Protein AF-A0A2D3D593-F1 (afdb_monomer)

Solvent-accessible surface area (backbone atoms only — not comparable to full-atom values): 4571 Å² total; per-residue (Å²): 136,83,44,62,55,49,56,50,29,56,76,71,71,50,48,50,57,60,52,10,62,75,71,75,49,48,40,65,58,44,46,33,35,56,69,63,80,37,79,84,46,73,71,54,41,52,50,39,31,77,75,70,69,45,54,60,43,51,73,71,60,43,70,75,47,64,73,60,59,60,73,64,67,78,76,124

Secondary structure (DSSP, 8-state):
---HHHHHHHHTT--HHHHHHHHT--HHHHHHHHHTSSPPPHHHHHHHHHHH---HHHHHT-TTTHHHHHTTTS--

pLDDT: mean 86.14, std 17.67, range [39.31, 98.06]

InterPro domains:
  IPR001387 Cro/C1-type, helix-turn-helix domain [cd00093] (6-59)
  IPR010982 Lambda repressor-like, DNA-binding domain superfamily [SSF47413] (6-74)

Structure (mmCIF, N/CA/C/O backbone):
data_AF-A0A2D3D593-F1
#
_entry.id   AF-A0A2D3D593-F1
#
loop_
_atom_site.group_PDB
_atom_site.id
_atom_site.type_symbol
_atom_site.label_atom_id
_atom_site.label_alt_id
_atom_site.label_comp_id
_atom_site.label_asym_id
_atom_site.label_entity_id
_atom_site.label_seq_id
_atom_site.pdbx_PDB_ins_code
_atom_site.Cartn_x
_atom_site.Cartn_y
_atom_site.Cartn_z
_atom_site.occupancy
_atom_site.B_iso_or_equiv
_atom_site.auth_seq_id
_atom_site.auth_comp_id
_atom_site.auth_asym_id
_atom_site.auth_atom_id
_atom_site.pdbx_PDB_model_num
ATOM 1 N N . MET A 1 1 ? 14.570 5.772 -5.506 1.00 39.31 1 MET A N 1
ATOM 2 C CA . MET A 1 1 ? 13.636 4.986 -6.333 1.00 39.31 1 MET A CA 1
ATOM 3 C C . MET A 1 1 ? 12.339 4.903 -5.554 1.00 39.31 1 MET A C 1
ATOM 5 O O . MET A 1 1 ? 12.293 4.281 -4.502 1.00 39.31 1 MET A O 1
ATOM 9 N N . THR A 1 2 ? 11.363 5.701 -5.962 1.00 48.88 2 THR A N 1
ATOM 10 C CA . THR A 1 2 ? 10.052 5.846 -5.323 1.00 48.88 2 THR A CA 1
ATOM 11 C C . THR A 1 2 ? 9.192 4.736 -5.924 1.00 48.88 2 THR A C 1
ATOM 13 O O . THR A 1 2 ? 8.833 4.864 -7.083 1.00 48.88 2 THR A O 1
ATOM 16 N N . GLY A 1 3 ? 8.992 3.613 -5.222 1.00 69.75 3 GLY A N 1
ATOM 17 C CA . GLY A 1 3 ? 8.260 2.462 -5.780 1.00 69.75 3 GLY A CA 1
ATOM 18 C C . GLY A 1 3 ? 6.846 2.842 -6.230 1.00 69.75 3 GLY A C 1
ATOM 19 O O . GLY A 1 3 ? 6.234 3.709 -5.601 1.00 69.75 3 GLY A O 1
ATOM 20 N N . ASP A 1 4 ? 6.337 2.207 -7.286 1.00 86.38 4 ASP A N 1
ATOM 21 C CA . ASP A 1 4 ? 5.111 2.609 -8.003 1.00 86.38 4 ASP A CA 1
ATOM 22 C C . ASP A 1 4 ? 3.893 2.724 -7.078 1.00 86.38 4 ASP A C 1
ATOM 24 O O . ASP A 1 4 ? 3.133 3.694 -7.138 1.00 86.38 4 ASP A O 1
ATOM 28 N N . MET A 1 5 ? 3.800 1.841 -6.079 1.00 93.62 5 MET A N 1
ATOM 29 C CA . MET A 1 5 ? 2.766 1.908 -5.043 1.00 93.62 5 MET A CA 1
ATOM 30 C C . MET A 1 5 ? 2.828 3.161 -4.164 1.00 93.62 5 MET A C 1
ATOM 32 O O . MET A 1 5 ? 1.790 3.637 -3.709 1.00 93.62 5 MET A O 1
ATOM 36 N N . ARG A 1 6 ? 4.010 3.729 -3.905 1.00 92.94 6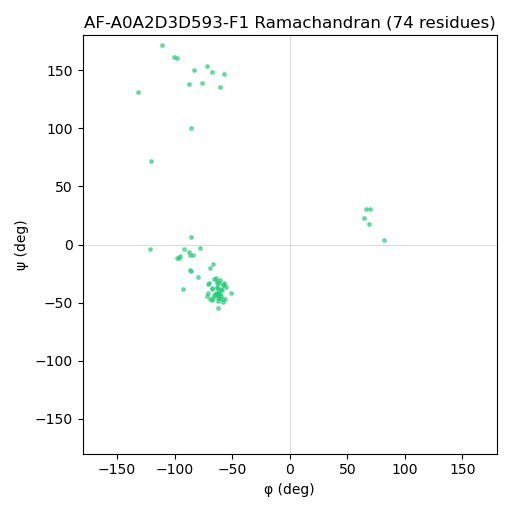 ARG A N 1
ATOM 37 C CA . ARG A 1 6 ? 4.113 4.982 -3.140 1.00 92.94 6 ARG A CA 1
ATOM 38 C C . ARG A 1 6 ? 3.571 6.155 -3.943 1.00 92.94 6 ARG A C 1
ATOM 40 O O . ARG A 1 6 ? 2.844 6.968 -3.377 1.00 92.94 6 ARG A O 1
ATOM 47 N N . SER A 1 7 ? 3.969 6.262 -5.207 1.00 92.62 7 SER A N 1
ATOM 48 C CA . SER A 1 7 ? 3.514 7.332 -6.097 1.00 92.62 7 SER A CA 1
ATOM 49 C C . SER A 1 7 ? 1.999 7.251 -6.267 1.00 92.62 7 SER A C 1
ATOM 51 O O . SER A 1 7 ? 1.300 8.230 -6.018 1.00 92.62 7 SER A O 1
ATOM 53 N N . TRP A 1 8 ? 1.484 6.043 -6.500 1.00 95.00 8 TRP A N 1
ATOM 54 C CA . TRP A 1 8 ? 0.049 5.786 -6.537 1.00 95.00 8 TRP A CA 1
ATOM 55 C C . TRP A 1 8 ? -0.662 6.203 -5.246 1.00 95.00 8 TRP A C 1
ATOM 57 O O . TRP A 1 8 ? -1.659 6.917 -5.298 1.00 95.00 8 TRP A O 1
ATOM 67 N N . MET A 1 9 ? -0.139 5.846 -4.066 1.00 95.75 9 MET A N 1
ATOM 68 C CA . MET A 1 9 ? -0.745 6.281 -2.800 1.00 95.75 9 MET A CA 1
ATOM 69 C C . MET A 1 9 ? -0.817 7.808 -2.683 1.00 95.75 9 MET A C 1
ATOM 71 O O . MET A 1 9 ? -1.811 8.328 -2.182 1.00 95.75 9 MET A O 1
ATOM 75 N N . GLN A 1 10 ? 0.212 8.528 -3.139 1.00 95.06 10 GLN A N 1
ATOM 76 C CA . GLN A 1 10 ? 0.220 9.992 -3.128 1.00 95.06 10 GLN A CA 1
ATOM 77 C C . GLN A 1 10 ? -0.844 10.572 -4.067 1.00 95.06 10 GLN A C 1
ATOM 79 O O . GLN A 1 10 ? -1.561 11.486 -3.664 1.00 95.06 10 GLN A O 1
ATOM 84 N N . GLU A 1 11 ? -0.991 10.015 -5.269 1.00 95.12 11 GLU A N 1
ATOM 85 C CA . GLU A 1 11 ? -2.016 10.417 -6.243 1.00 95.12 11 GLU A CA 1
ATOM 86 C C . GLU A 1 11 ? -3.438 10.163 -5.733 1.00 95.12 11 GLU A C 1
ATOM 88 O O . GLU A 1 11 ? -4.325 10.992 -5.926 1.00 95.12 11 GLU A O 1
ATOM 93 N N . GLN A 1 12 ? -3.647 9.055 -5.017 1.00 94.19 12 GLN A N 1
ATOM 94 C CA . GLN A 1 12 ? -4.929 8.734 -4.385 1.00 94.19 12 GLN A CA 1
ATOM 95 C C . GLN A 1 12 ? -5.181 9.514 -3.079 1.00 94.19 12 GLN A C 1
ATOM 97 O O . GLN A 1 12 ? -6.225 9.344 -2.450 1.00 94.19 12 GLN A O 1
ATOM 102 N N . GLY A 1 13 ? -4.230 10.339 -2.621 1.00 96.06 13 GLY A N 1
ATOM 103 C CA . GLY A 1 13 ? -4.325 11.040 -1.335 1.00 96.06 13 GLY A CA 1
ATOM 104 C C . GLY A 1 13 ? -4.329 10.101 -0.119 1.00 96.06 13 GLY A C 1
ATOM 105 O O . GLY A 1 13 ? -4.816 10.467 0.954 1.00 96.06 13 GLY A O 1
ATOM 106 N N . LEU A 1 14 ? -3.802 8.883 -0.271 1.00 95.75 14 LEU A N 1
ATOM 107 C CA . LEU A 1 14 ? -3.777 7.853 0.760 1.00 95.75 14 LEU A CA 1
ATOM 108 C C . LEU A 1 14 ? -2.545 7.980 1.656 1.00 95.75 14 LEU A C 1
ATOM 110 O O . LEU A 1 14 ? -1.407 8.149 1.218 1.00 95.75 14 LEU A O 1
ATOM 114 N N . THR A 1 15 ? -2.769 7.798 2.954 1.00 96.69 15 THR A N 1
ATOM 115 C CA . THR A 1 15 ? -1.699 7.631 3.941 1.00 96.69 15 THR A CA 1
ATOM 116 C C . THR A 1 15 ? -1.488 6.146 4.233 1.00 96.69 15 THR A C 1
ATOM 118 O O . THR A 1 15 ? -2.392 5.330 4.054 1.00 96.69 15 THR A O 1
ATOM 121 N N . TYR A 1 16 ? -0.330 5.772 4.788 1.00 96.62 16 TYR A N 1
ATOM 122 C CA . TYR A 1 16 ? -0.117 4.395 5.264 1.00 96.62 16 TYR A CA 1
ATOM 123 C C . TYR A 1 16 ? -1.162 3.961 6.295 1.00 96.62 16 TYR A C 1
ATOM 125 O O . TYR A 1 16 ? -1.535 2.796 6.332 1.00 96.62 16 TYR A O 1
ATOM 133 N N . ARG A 1 17 ? -1.654 4.892 7.125 1.00 97.19 17 ARG A N 1
ATOM 134 C CA . ARG A 1 17 ? -2.672 4.598 8.141 1.00 97.19 17 ARG A CA 1
ATOM 135 C C . ARG A 1 17 ? -4.041 4.333 7.524 1.00 97.19 17 ARG A C 1
ATOM 137 O O . ARG A 1 17 ? -4.696 3.390 7.949 1.00 97.19 17 ARG A O 1
ATOM 144 N N . SER A 1 18 ? -4.459 5.141 6.549 1.00 97.50 18 SER A N 1
ATOM 145 C CA . SER A 1 18 ? -5.756 4.955 5.889 1.00 97.50 18 SER A CA 1
ATOM 146 C C . SER A 1 18 ? -5.773 3.662 5.078 1.00 97.50 18 SER A C 1
ATOM 148 O O . SER A 1 18 ? -6.674 2.852 5.262 1.00 97.50 18 SER A O 1
ATOM 150 N N . LEU A 1 19 ? -4.721 3.398 4.295 1.00 97.19 19 LEU A N 1
ATOM 151 C CA . LEU A 1 19 ? -4.609 2.149 3.541 1.00 97.19 19 LEU A CA 1
ATOM 152 C C . LEU A 1 19 ? -4.561 0.924 4.469 1.00 97.19 19 LEU A C 1
ATOM 154 O O . LEU A 1 19 ? -5.249 -0.064 4.232 1.00 97.19 19 LEU A O 1
ATOM 158 N N . ALA A 1 20 ? -3.811 0.997 5.571 1.00 97.69 20 ALA A N 1
ATOM 159 C CA . ALA A 1 20 ? -3.753 -0.089 6.546 1.00 97.69 20 ALA A CA 1
ATOM 160 C C . ALA A 1 20 ? -5.117 -0.379 7.191 1.00 97.69 20 ALA A C 1
ATOM 162 O O . ALA A 1 20 ? -5.480 -1.546 7.329 1.00 97.69 20 ALA A O 1
ATOM 163 N N . ALA A 1 21 ? -5.886 0.659 7.535 1.00 97.62 21 ALA A N 1
ATOM 164 C CA . ALA A 1 21 ? -7.233 0.499 8.077 1.00 97.62 21 ALA A CA 1
ATOM 165 C C . ALA A 1 21 ? -8.168 -0.208 7.085 1.00 97.62 21 ALA A C 1
ATOM 167 O O . ALA A 1 21 ? -8.948 -1.068 7.486 1.00 97.62 21 ALA A O 1
ATOM 168 N N . GLU A 1 22 ? -8.053 0.102 5.793 1.00 96.25 22 GLU A N 1
ATOM 169 C CA . GLU A 1 22 ? -8.849 -0.546 4.749 1.00 96.25 22 GLU A CA 1
ATOM 170 C C . GLU A 1 22 ? -8.449 -2.004 4.496 1.00 96.25 22 GLU A C 1
ATOM 172 O O . GLU A 1 22 ? -9.315 -2.827 4.206 1.00 96.25 22 GLU A O 1
ATOM 177 N N . MET A 1 23 ? -7.161 -2.327 4.624 1.00 96.50 23 MET A N 1
ATOM 178 C CA . MET A 1 23 ? -6.634 -3.685 4.441 1.00 96.50 23 MET A CA 1
ATOM 179 C C . MET A 1 23 ? -6.746 -4.565 5.698 1.00 96.50 23 MET A C 1
ATOM 181 O O . MET A 1 23 ? -6.433 -5.754 5.642 1.00 96.50 23 MET A O 1
ATOM 185 N N . GLY A 1 24 ? -7.118 -3.995 6.850 1.00 96.69 24 GLY A N 1
ATOM 186 C CA . GLY A 1 24 ? -7.051 -4.692 8.139 1.00 96.69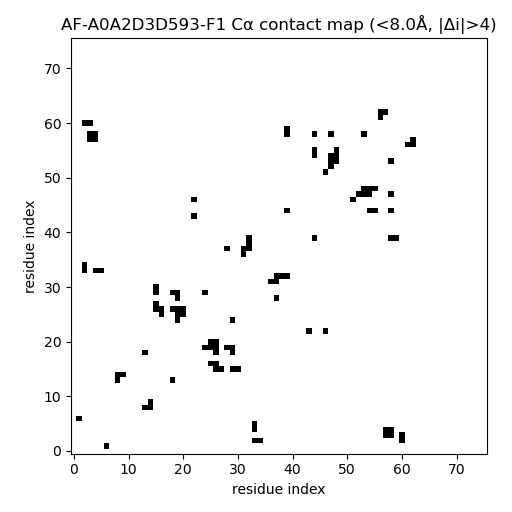 24 GLY A CA 1
ATOM 187 C C . GLY A 1 24 ? -5.615 -5.005 8.585 1.00 96.69 24 GLY A C 1
ATOM 188 O O . GLY A 1 24 ? -5.370 -6.015 9.242 1.00 96.69 24 GLY A O 1
ATOM 189 N N . LEU A 1 25 ? -4.653 -4.161 8.206 1.00 96.69 25 LEU A N 1
ATOM 190 C CA . LEU A 1 25 ? -3.230 -4.297 8.525 1.00 96.69 25 LEU A CA 1
ATOM 191 C C . LEU A 1 25 ? -2.769 -3.206 9.500 1.00 96.69 25 LEU A C 1
ATOM 193 O O . LEU A 1 25 ? -3.481 -2.249 9.799 1.00 96.69 25 LEU A O 1
ATOM 197 N N . SER A 1 26 ? -1.534 -3.325 9.989 1.00 97.88 26 SER A N 1
ATOM 198 C CA . SER A 1 26 ? -0.870 -2.228 10.694 1.00 97.88 26 SER A CA 1
ATOM 199 C C . SER A 1 26 ? -0.227 -1.252 9.703 1.00 97.88 26 SER A C 1
ATOM 201 O O . SER A 1 26 ? 0.236 -1.647 8.631 1.00 97.88 26 SER A O 1
ATOM 203 N N . ALA A 1 27 ? -0.130 0.027 10.080 1.00 97.00 27 ALA A N 1
ATOM 204 C CA . ALA A 1 27 ? 0.547 1.039 9.263 1.00 97.00 27 ALA A CA 1
ATOM 205 C C . ALA A 1 27 ? 2.016 0.673 8.981 1.00 97.00 27 ALA A C 1
ATOM 207 O O . ALA A 1 27 ? 2.508 0.918 7.884 1.00 97.00 27 ALA A O 1
ATOM 208 N N . THR A 1 28 ? 2.694 0.035 9.942 1.00 97.56 28 THR A N 1
ATOM 209 C CA . THR A 1 28 ? 4.056 -0.489 9.766 1.00 97.56 28 THR A CA 1
ATOM 210 C C . THR A 1 28 ? 4.106 -1.587 8.709 1.00 97.56 28 THR A C 1
ATOM 212 O O . THR A 1 28 ? 5.010 -1.579 7.884 1.00 97.56 28 THR A O 1
ATOM 215 N N . SER A 1 29 ? 3.128 -2.499 8.687 1.00 96.88 29 SER A N 1
ATOM 216 C CA . SER A 1 29 ? 3.081 -3.566 7.681 1.00 96.88 29 SER A CA 1
ATOM 217 C C . SER A 1 29 ? 2.909 -3.002 6.270 1.00 96.88 29 SER A C 1
ATOM 219 O O . SER A 1 29 ? 3.615 -3.425 5.358 1.00 96.88 29 SER A O 1
ATOM 221 N N . VAL A 1 30 ? 2.030 -2.010 6.094 1.00 96.88 30 VAL A N 1
ATOM 222 C CA . VAL A 1 3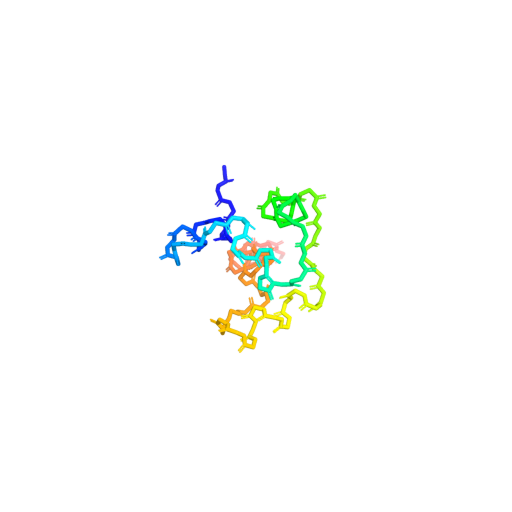0 ? 1.870 -1.315 4.806 1.00 96.88 30 VAL A CA 1
ATOM 223 C C . VAL A 1 30 ? 3.144 -0.559 4.429 1.00 96.88 30 VAL A C 1
ATOM 225 O O . VAL A 1 30 ? 3.583 -0.650 3.289 1.00 96.88 30 VAL A O 1
ATOM 228 N N . TRP A 1 31 ? 3.775 0.140 5.376 1.00 96.25 31 TRP A N 1
ATOM 229 C CA . TRP A 1 31 ? 5.040 0.841 5.138 1.00 96.25 31 TRP A CA 1
ATOM 230 C C . TRP A 1 31 ? 6.138 -0.117 4.653 1.00 96.25 31 TRP A C 1
ATOM 232 O O . TRP A 1 31 ? 6.741 0.139 3.615 1.00 96.25 31 TRP A O 1
ATOM 242 N N . GLN A 1 32 ? 6.330 -1.249 5.339 1.00 96.06 32 GLN A N 1
ATOM 243 C CA . GLN A 1 32 ? 7.303 -2.282 4.958 1.00 96.06 32 GLN A CA 1
ATOM 244 C C . GLN A 1 32 ? 7.018 -2.843 3.562 1.00 96.06 32 GLN A C 1
ATOM 246 O O . GLN A 1 32 ? 7.944 -3.073 2.790 1.00 96.06 32 GLN A O 1
ATOM 251 N N . LYS A 1 33 ? 5.740 -3.018 3.207 1.00 95.69 33 LYS A N 1
ATOM 252 C CA . LYS A 1 33 ? 5.331 -3.478 1.874 1.00 95.69 33 LYS A CA 1
ATOM 253 C C . LYS A 1 33 ? 5.631 -2.471 0.777 1.00 95.69 33 LYS A C 1
ATOM 255 O O . LYS A 1 33 ? 6.252 -2.812 -0.222 1.00 95.69 33 LYS A O 1
ATOM 260 N N . VAL A 1 34 ? 5.265 -1.211 0.996 1.00 94.62 34 VAL A N 1
ATOM 261 C CA . VAL A 1 34 ? 5.527 -0.118 0.047 1.00 94.62 34 VAL A CA 1
ATOM 262 C C . VAL A 1 34 ? 7.029 0.130 -0.138 1.00 94.62 34 VAL A C 1
ATOM 264 O O . VAL A 1 34 ? 7.453 0.584 -1.197 1.00 94.62 34 VAL A O 1
ATOM 267 N N . HIS A 1 35 ? 7.843 -0.150 0.880 1.00 91.38 35 HIS A N 1
ATOM 268 C CA . HIS A 1 35 ? 9.301 -0.047 0.810 1.00 91.38 35 HIS A CA 1
ATOM 269 C C . HIS A 1 35 ? 10.004 -1.305 0.275 1.00 91.38 35 HIS A C 1
ATOM 271 O O . HIS A 1 35 ? 11.201 -1.241 0.008 1.00 91.38 35 HIS A O 1
ATOM 277 N N . GLY A 1 36 ? 9.286 -2.416 0.094 1.00 90.62 36 GLY A N 1
ATOM 278 C CA . GLY A 1 36 ? 9.851 -3.683 -0.375 1.00 90.62 36 GLY A CA 1
ATOM 279 C C . GLY A 1 36 ? 10.529 -4.531 0.708 1.00 90.62 36 GLY A C 1
ATOM 280 O O . GLY A 1 36 ? 11.044 -5.600 0.393 1.00 90.62 36 GLY A O 1
ATOM 281 N N . ASP A 1 37 ? 10.491 -4.116 1.980 1.00 93.50 37 ASP A N 1
ATOM 282 C CA . ASP A 1 37 ? 11.012 -4.903 3.111 1.00 93.50 37 ASP A CA 1
ATOM 283 C C . ASP A 1 37 ? 10.205 -6.194 3.324 1.00 93.50 37 ASP A C 1
ATOM 285 O O . ASP A 1 37 ? 10.713 -7.201 3.817 1.00 93.50 37 ASP A O 1
ATOM 289 N N . VAL A 1 38 ? 8.917 -6.158 2.970 1.00 94.31 38 VAL A N 1
ATOM 290 C CA . VAL A 1 38 ? 7.999 -7.299 3.024 1.00 94.31 38 VAL A CA 1
ATOM 291 C C . VAL A 1 38 ? 7.250 -7.379 1.703 1.00 94.31 38 VAL A C 1
ATOM 293 O O . VAL A 1 38 ? 6.662 -6.403 1.262 1.00 94.31 38 VAL A O 1
ATOM 296 N N . GLN A 1 39 ? 7.190 -8.553 1.082 1.00 93.62 39 GLN A N 1
ATOM 297 C CA . GLN A 1 39 ? 6.466 -8.693 -0.181 1.00 93.62 39 GLN A CA 1
ATOM 298 C C . GLN A 1 39 ? 4.947 -8.521 -0.018 1.00 93.62 39 GLN A C 1
ATOM 300 O O . GLN A 1 39 ? 4.343 -8.912 0.997 1.00 93.62 39 GLN A O 1
ATOM 305 N N . TRP A 1 40 ? 4.301 -7.995 -1.058 1.00 95.75 40 TRP A N 1
ATOM 306 C CA . TRP A 1 40 ? 2.852 -8.084 -1.218 1.00 95.75 40 TRP A CA 1
ATOM 307 C C . TRP A 1 40 ? 2.423 -9.552 -1.289 1.00 95.75 40 TRP A C 1
ATOM 309 O O . TRP A 1 40 ? 3.080 -10.384 -1.905 1.00 95.75 40 TRP A O 1
ATOM 319 N N . GLN A 1 41 ? 1.356 -9.890 -0.575 1.00 96.56 41 GLN A N 1
ATOM 320 C CA . GLN A 1 41 ? 0.814 -11.245 -0.507 1.00 96.56 41 GLN A CA 1
ATOM 321 C C . GLN A 1 41 ? -0.393 -11.356 -1.434 1.00 96.56 41 GLN A C 1
ATOM 323 O O . GLN A 1 41 ? -1.031 -10.351 -1.730 1.00 96.56 41 GLN A O 1
ATOM 328 N N . LEU 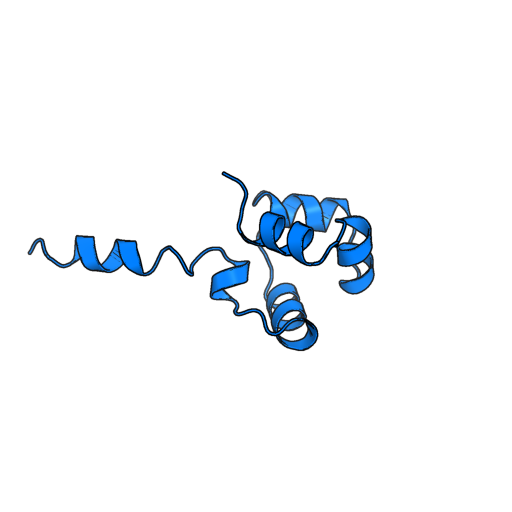A 1 42 ? -0.786 -12.578 -1.804 1.00 97.25 42 LEU A N 1
ATOM 329 C CA . LEU A 1 42 ? -1.932 -12.806 -2.695 1.00 97.25 42 LEU A CA 1
ATOM 330 C C . LEU A 1 42 ? -3.208 -12.073 -2.244 1.00 97.25 42 LEU A C 1
ATOM 332 O O . LEU A 1 42 ? -3.883 -11.458 -3.058 1.00 97.25 42 LEU A O 1
ATOM 336 N N . ARG A 1 43 ? -3.509 -12.073 -0.939 1.00 97.56 43 ARG A N 1
ATOM 337 C CA . ARG A 1 43 ? -4.670 -11.345 -0.393 1.00 97.56 43 ARG A CA 1
ATOM 338 C C . ARG A 1 43 ? -4.593 -9.831 -0.617 1.00 97.56 43 ARG A C 1
ATOM 340 O O . ARG A 1 43 ? -5.623 -9.192 -0.774 1.00 97.56 43 ARG A O 1
ATOM 347 N N . ASP A 1 44 ? -3.383 -9.272 -0.603 1.00 97.19 44 ASP A N 1
ATOM 348 C CA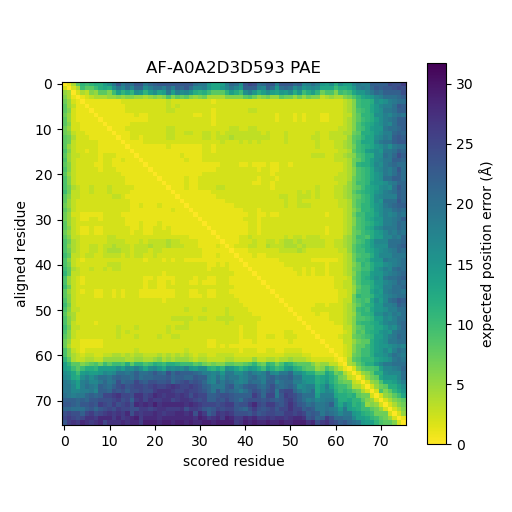 . ASP A 1 44 ? -3.167 -7.845 -0.816 1.00 97.19 44 ASP A CA 1
ATOM 349 C C . ASP A 1 44 ? -3.432 -7.521 -2.291 1.00 97.19 44 ASP A C 1
ATOM 351 O O . ASP A 1 44 ? -4.108 -6.545 -2.592 1.00 97.19 44 ASP A O 1
ATOM 355 N N . LEU A 1 45 ? -2.974 -8.390 -3.202 1.00 97.56 45 LEU A N 1
ATOM 356 C CA . LEU A 1 45 ? -3.218 -8.267 -4.642 1.00 97.56 45 LEU A CA 1
ATOM 357 C C . LEU A 1 45 ? -4.714 -8.342 -4.971 1.00 97.56 45 LEU A C 1
ATOM 359 O O . LEU A 1 45 ? -5.218 -7.491 -5.695 1.00 97.56 45 LEU A O 1
ATOM 363 N N . VAL A 1 46 ? -5.432 -9.309 -4.389 1.00 98.06 46 VAL A N 1
ATOM 364 C CA . VAL A 1 46 ? -6.895 -9.417 -4.533 1.00 98.06 46 VAL A CA 1
ATOM 365 C C . VAL A 1 46 ? -7.583 -8.157 -4.010 1.00 98.06 46 VAL A C 1
ATOM 367 O O . VAL A 1 46 ? -8.443 -7.607 -4.687 1.00 98.06 46 VAL A O 1
ATOM 370 N N . PHE A 1 47 ? -7.164 -7.639 -2.850 1.00 97.88 47 PHE A N 1
ATOM 371 C CA . PHE A 1 47 ? -7.700 -6.388 -2.314 1.00 97.88 47 PHE A CA 1
ATOM 372 C C . PHE A 1 47 ? -7.494 -5.205 -3.273 1.00 97.88 47 PHE A C 1
ATOM 374 O O . PHE A 1 47 ? -8.434 -4.448 -3.518 1.00 97.88 47 PHE A O 1
ATOM 381 N N . PHE A 1 48 ? -6.291 -5.038 -3.830 1.00 97.31 48 PHE A N 1
ATOM 382 C CA . PHE A 1 48 ? -6.007 -3.941 -4.757 1.00 97.31 48 PHE A CA 1
ATOM 383 C C . PHE A 1 48 ? -6.765 -4.070 -6.078 1.00 97.31 48 PHE A C 1
ATOM 385 O O . PHE A 1 48 ? -7.260 -3.065 -6.593 1.00 97.31 48 PHE A O 1
ATOM 392 N N . HIS A 1 49 ? -6.901 -5.290 -6.592 1.00 97.56 49 HIS A N 1
ATOM 393 C CA . HIS A 1 49 ? -7.703 -5.571 -7.773 1.00 97.56 49 HIS A CA 1
ATOM 394 C C . HIS A 1 49 ? -9.179 -5.231 -7.530 1.00 97.56 49 HIS A C 1
ATOM 396 O O . HIS A 1 49 ? -9.753 -4.413 -8.245 1.00 97.56 49 HIS A O 1
ATOM 402 N N . ASP A 1 50 ? -9.780 -5.793 -6.483 1.00 97.81 50 ASP A N 1
ATOM 403 C CA . ASP A 1 50 ? -11.222 -5.680 -6.253 1.00 97.81 50 ASP A CA 1
ATOM 404 C C . ASP A 1 50 ? -11.641 -4.263 -5.850 1.00 97.81 50 ASP A C 1
ATOM 406 O O . ASP A 1 50 ? -12.740 -3.818 -6.186 1.00 97.81 50 ASP A O 1
ATOM 410 N N . LYS A 1 51 ? -10.777 -3.541 -5.125 1.00 96.50 51 LYS A N 1
ATOM 411 C CA . LYS A 1 51 ? -11.101 -2.209 -4.605 1.00 96.50 51 LYS A CA 1
ATOM 412 C C . LYS A 1 51 ? -10.682 -1.068 -5.524 1.00 96.50 51 LYS A C 1
ATOM 414 O O . LYS A 1 51 ? -11.393 -0.068 -5.604 1.00 96.50 51 LYS A O 1
ATOM 419 N N . PHE A 1 52 ? -9.530 -1.196 -6.176 1.00 94.88 52 PHE A N 1
ATOM 420 C CA . PHE A 1 52 ? -8.907 -0.107 -6.932 1.00 94.88 52 PHE A CA 1
ATOM 421 C C . PHE A 1 52 ? -8.681 -0.444 -8.410 1.00 94.88 52 PHE A C 1
ATOM 423 O O . PHE A 1 52 ? -8.240 0.423 -9.159 1.00 94.88 52 PHE A O 1
ATOM 430 N N . GLY A 1 53 ? -8.979 -1.673 -8.846 1.00 95.44 53 GLY A N 1
ATOM 431 C CA . GLY A 1 53 ? -8.772 -2.107 -10.229 1.00 95.44 53 GLY A CA 1
ATOM 432 C C . GLY A 1 53 ? -7.300 -2.233 -10.624 1.00 95.44 53 GLY A C 1
ATOM 433 O O . GLY A 1 53 ? -6.993 -2.234 -11.814 1.00 95.44 53 GLY A O 1
ATOM 434 N N . LEU A 1 54 ? -6.382 -2.307 -9.654 1.00 95.38 54 LEU A N 1
ATOM 435 C CA . LEU A 1 54 ? -4.953 -2.412 -9.944 1.00 95.38 54 LEU A CA 1
ATOM 436 C C . LEU A 1 54 ? -4.584 -3.827 -10.390 1.00 95.38 54 LEU A C 1
ATOM 438 O O . LEU A 1 54 ? -5.031 -4.817 -9.805 1.00 95.38 54 LEU A O 1
ATOM 442 N N . SER A 1 55 ? -3.713 -3.923 -11.394 1.00 95.19 55 SER A N 1
ATOM 443 C CA . SER A 1 55 ? -3.124 -5.200 -11.787 1.00 95.19 55 SER A CA 1
ATOM 444 C C . SER A 1 55 ? -2.109 -5.672 -10.745 1.00 95.19 55 SER A C 1
ATOM 446 O O . SER A 1 55 ? -1.485 -4.878 -10.036 1.00 95.19 55 SER A O 1
ATOM 448 N N . SER A 1 56 ? -1.911 -6.990 -10.664 1.00 94.56 56 SER A N 1
ATOM 449 C CA . SER A 1 56 ? -0.860 -7.549 -9.806 1.00 94.56 56 SER A CA 1
ATOM 450 C C . SER A 1 56 ? 0.530 -7.109 -10.262 1.00 94.56 56 SER A C 1
ATOM 452 O O . SER A 1 56 ? 1.366 -6.820 -9.414 1.00 94.56 56 SER A O 1
ATOM 454 N N . ASP A 1 57 ? 0.752 -6.987 -11.573 1.00 93.12 57 ASP A N 1
ATOM 455 C CA . ASP A 1 57 ? 2.029 -6.533 -12.127 1.00 93.12 57 ASP A CA 1
ATOM 456 C C . ASP A 1 57 ? 2.376 -5.120 -11.655 1.00 93.12 57 ASP A C 1
ATOM 458 O O . ASP A 1 57 ? 3.498 -4.891 -11.220 1.00 93.12 57 ASP A O 1
ATOM 462 N N . PHE A 1 58 ? 1.402 -4.206 -11.624 1.00 93.12 58 PHE A N 1
ATOM 463 C CA . PHE A 1 58 ? 1.598 -2.858 -11.090 1.00 93.12 58 PHE A CA 1
ATOM 464 C C . PHE A 1 58 ? 1.970 -2.879 -9.599 1.00 93.12 58 PHE A C 1
ATOM 466 O O . PHE A 1 58 ? 2.948 -2.268 -9.176 1.00 93.12 58 PHE A O 1
ATOM 473 N N . VAL A 1 59 ? 1.221 -3.627 -8.780 1.00 94.44 59 VAL A N 1
ATOM 474 C CA . VAL A 1 59 ? 1.468 -3.695 -7.325 1.00 94.44 59 VAL A CA 1
ATOM 475 C C . VAL A 1 59 ? 2.840 -4.307 -7.011 1.00 94.44 59 VAL A C 1
ATOM 477 O O . VAL A 1 59 ? 3.481 -3.934 -6.024 1.00 94.44 59 VAL A O 1
ATOM 480 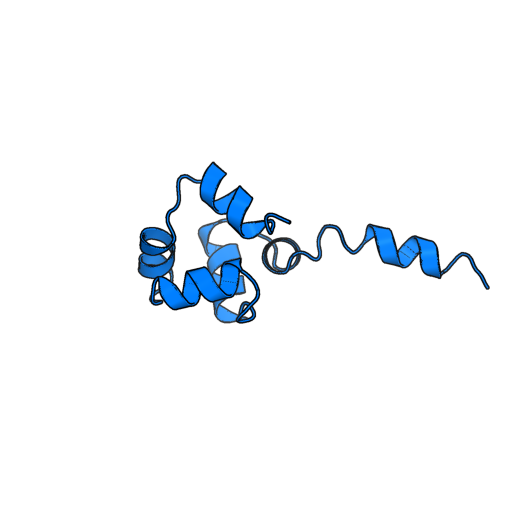N N . LEU A 1 60 ? 3.294 -5.243 -7.847 1.00 92.06 60 LEU A N 1
ATOM 481 C CA . LEU A 1 60 ? 4.585 -5.918 -7.726 1.00 92.06 60 LEU A CA 1
ATOM 482 C C . LEU A 1 60 ? 5.742 -5.166 -8.415 1.00 92.06 60 LEU A C 1
ATOM 484 O O . LEU A 1 60 ? 6.887 -5.581 -8.240 1.00 92.06 60 LEU A O 1
ATOM 488 N N . GLY A 1 61 ? 5.472 -4.077 -9.147 1.00 89.44 61 GLY A N 1
ATOM 489 C CA . GLY A 1 61 ? 6.477 -3.308 -9.897 1.00 89.44 61 GLY A CA 1
ATOM 490 C C . GLY A 1 61 ? 7.047 -4.046 -11.116 1.00 89.44 61 GLY A C 1
ATOM 491 O O . GLY A 1 61 ? 8.224 -3.891 -11.443 1.00 89.44 61 GLY A O 1
ATOM 492 N N . LEU A 1 62 ? 6.244 -4.912 -11.742 1.00 86.06 62 LEU A N 1
ATOM 493 C CA . LEU A 1 62 ? 6.608 -5.736 -12.903 1.00 86.06 62 LEU A CA 1
ATOM 494 C C . LEU A 1 62 ? 6.188 -5.119 -14.246 1.00 86.06 62 LEU A C 1
ATOM 496 O O . LEU A 1 62 ? 6.639 -5.567 -15.300 1.00 86.06 62 LEU A O 1
ATOM 500 N N . ASP A 1 63 ? 5.359 -4.081 -14.221 1.00 76.12 63 ASP A N 1
ATOM 501 C CA . ASP A 1 63 ? 4.877 -3.347 -15.395 1.00 76.12 63 ASP A CA 1
ATOM 502 C C . ASP A 1 63 ? 6.008 -2.690 -16.210 1.00 76.12 63 ASP A C 1
ATOM 504 O O . ASP A 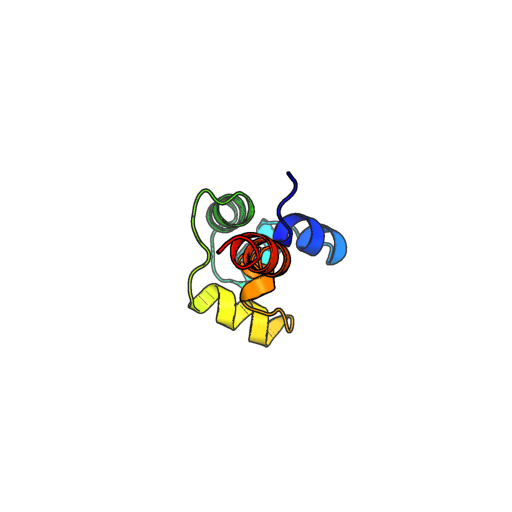1 63 ? 5.926 -2.635 -17.436 1.00 76.12 63 ASP A O 1
ATOM 508 N N . GLY A 1 64 ? 7.103 -2.287 -15.558 1.00 62.78 64 GLY A N 1
ATOM 509 C CA . GLY A 1 64 ? 8.335 -1.824 -16.212 1.00 62.78 64 GLY A CA 1
ATOM 510 C C . GLY A 1 64 ? 9.396 -2.907 -16.480 1.00 62.78 64 GLY A C 1
ATOM 511 O O . GLY A 1 64 ? 10.447 -2.608 -17.052 1.00 62.78 64 GLY A O 1
ATOM 512 N N . GLU A 1 65 ? 9.194 -4.159 -16.048 1.00 54.94 65 GLU A N 1
ATOM 513 C CA . GLU A 1 65 ? 10.158 -5.253 -16.285 1.00 54.94 65 GLU A CA 1
ATOM 514 C C . GLU A 1 65 ? 9.964 -5.940 -17.640 1.00 54.94 65 GLU A C 1
ATOM 516 O O . GLU A 1 65 ? 10.924 -6.500 -18.176 1.00 54.94 65 GLU A O 1
ATOM 521 N N . ALA A 1 66 ? 8.766 -5.844 -18.226 1.00 50.78 66 ALA A N 1
ATOM 522 C CA . ALA A 1 66 ? 8.465 -6.414 -19.538 1.00 50.78 66 ALA A CA 1
ATOM 523 C C . ALA A 1 66 ? 9.409 -5.888 -20.642 1.00 50.78 66 ALA A C 1
ATOM 525 O O . ALA A 1 66 ? 9.841 -6.667 -21.491 1.00 50.78 66 ALA A O 1
ATOM 526 N N . GLU A 1 67 ? 9.832 -4.618 -20.573 1.00 50.44 67 GLU A N 1
ATOM 527 C CA . GLU A 1 67 ? 10.791 -4.021 -21.522 1.00 50.44 67 GLU A CA 1
ATOM 528 C C . GLU A 1 67 ? 12.226 -4.578 -21.402 1.00 50.44 67 GLU A C 1
ATOM 530 O O . GLU A 1 67 ? 13.011 -4.468 -22.344 1.00 50.44 67 GLU A O 1
ATOM 535 N N . ARG A 1 68 ? 12.612 -5.198 -20.275 1.00 52.03 68 ARG A N 1
ATOM 536 C CA . ARG A 1 68 ? 13.988 -5.703 -20.070 1.00 52.03 68 ARG A CA 1
ATOM 537 C C . ARG A 1 68 ? 14.218 -7.113 -20.616 1.00 52.03 68 ARG A C 1
ATOM 539 O O . ARG A 1 68 ? 15.368 -7.481 -20.862 1.00 52.03 68 ARG A O 1
ATOM 546 N N . THR A 1 69 ? 13.168 -7.909 -20.801 1.00 52.72 69 THR A N 1
ATOM 547 C CA . THR A 1 69 ? 13.287 -9.287 -21.310 1.00 52.72 69 THR A CA 1
ATOM 548 C C . THR A 1 69 ? 13.466 -9.374 -22.823 1.00 52.72 69 THR A C 1
ATOM 550 O O . THR A 1 69 ? 14.144 -10.298 -23.273 1.00 52.72 69 THR A O 1
ATOM 553 N N . ASP A 1 70 ? 12.966 -8.400 -23.588 1.00 49.31 70 ASP A N 1
ATOM 554 C CA . ASP A 1 70 ? 13.156 -8.361 -25.048 1.00 49.31 70 ASP A CA 1
ATOM 555 C C . ASP A 1 70 ? 14.624 -8.109 -25.427 1.00 49.31 70 ASP A C 1
ATOM 557 O O . ASP A 1 70 ? 15.168 -8.776 -26.304 1.00 49.31 70 ASP A O 1
ATOM 561 N N . ALA A 1 71 ? 15.340 -7.269 -24.676 1.00 53.16 71 ALA A N 1
ATOM 562 C CA . ALA A 1 71 ? 16.750 -6.976 -24.948 1.00 53.16 71 ALA A CA 1
ATOM 563 C C . ALA A 1 71 ? 17.703 -8.173 -24.731 1.00 53.16 71 ALA A C 1
ATOM 565 O O . ALA A 1 71 ? 18.846 -8.146 -25.190 1.00 53.16 71 ALA A O 1
ATOM 566 N N . ARG A 1 72 ? 17.278 -9.225 -24.013 1.00 51.19 72 ARG A N 1
ATOM 567 C CA . ARG A 1 72 ? 18.134 -10.386 -23.694 1.00 51.19 72 ARG A CA 1
ATOM 568 C C . ARG A 1 72 ? 17.968 -11.559 -24.663 1.00 51.19 72 ARG A C 1
ATOM 570 O O . ARG A 1 72 ? 18.752 -12.502 -24.584 1.00 51.19 72 ARG A O 1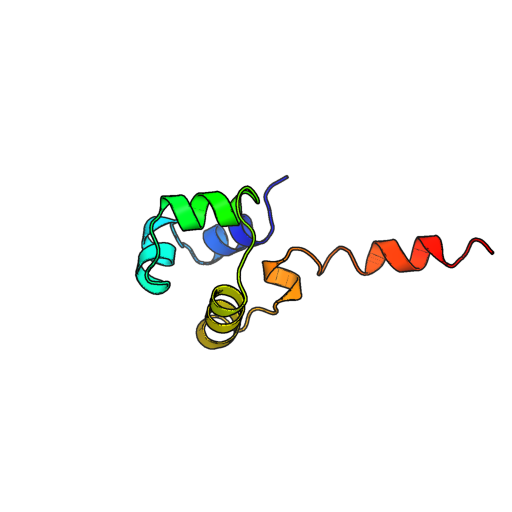
ATOM 577 N N . LEU A 1 73 ? 16.969 -11.518 -25.543 1.00 58.62 73 LEU A N 1
ATOM 578 C CA . LEU A 1 73 ? 16.708 -12.565 -26.538 1.00 58.62 73 LEU A CA 1
ATOM 579 C C . LEU A 1 73 ? 17.277 -12.245 -27.928 1.00 58.62 73 LEU A C 1
ATOM 581 O O . LEU A 1 73 ? 17.382 -13.150 -28.747 1.00 58.62 73 LEU A O 1
ATOM 585 N N . GLU A 1 74 ? 17.728 -11.011 -28.174 1.00 54.69 74 GLU A N 1
ATOM 586 C CA . GLU A 1 74 ? 18.337 -10.603 -29.454 1.00 54.69 74 GLU A CA 1
ATOM 587 C C . GLU A 1 74 ? 19.851 -10.885 -29.559 1.00 54.69 74 GLU A C 1
ATOM 589 O O . GLU A 1 74 ? 20.494 -10.497 -30.533 1.00 54.69 74 GLU A O 1
ATOM 594 N N . VAL A 1 75 ? 20.444 -11.580 -28.580 1.00 56.09 75 VAL A N 1
ATOM 595 C CA . VAL A 1 75 ? 21.853 -12.010 -28.619 1.00 56.09 75 VAL A CA 1
ATOM 596 C C . VAL A 1 75 ? 21.930 -13.535 -28.531 1.00 56.09 75 VAL A C 1
ATOM 598 O O . VAL A 1 75 ? 22.310 -14.089 -27.498 1.00 56.09 75 VAL A O 1
ATOM 601 N N . ALA A 1 76 ? 21.543 -14.216 -29.609 1.00 43.59 76 ALA A N 1
ATOM 602 C CA . ALA A 1 76 ? 21.838 -15.631 -29.843 1.00 43.59 76 ALA A CA 1
ATOM 603 C C . ALA A 1 76 ? 21.929 -15.928 -31.344 1.00 43.59 76 ALA A C 1
ATOM 605 O O . ALA A 1 76 ? 21.011 -15.507 -32.082 1.00 43.59 76 ALA A O 1
#

Radius of gyration: 14.34 Å; Cα contacts (8 Å, |Δi|>4): 57; chains: 1; bounding box: 33×27×40 Å

Nearest PDB structures (foldseek):
  2icp-assembly1_A  TM=6.793E-01  e=2.440E-02  Escherichia coli CFT073
  6chv-assembly1_C  TM=6.509E-01  e=2.299E-02  Proteus vulgaris
  6cf1-assembly1_A  TM=6.391E-01  e=5.595E-02  Proteus vulgaris
  3trb-assembly1_A  TM=6.259E-01  e=7.985E-02  Coxiella burnetii
  6f8h-assembly2_C-3  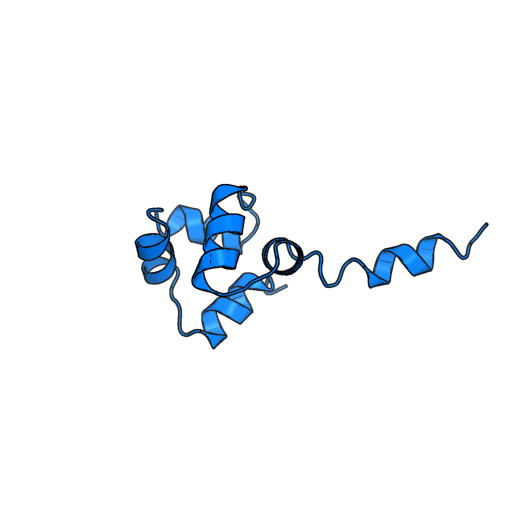TM=6.367E-01  e=1.012E-01  Pseudomonas putida

Organism: NCBI:txid35760

Sequence (76 aa):
MTGDMRSWMQEQGLTYRSLAAEMGLSATSVWQKVHGDVQWQLRDLVFFHDKFGLSSDFVLGLDGEAERTDARLEVA

Foldseek 3Di:
DQQLVNVVCVVVVHQLPNVCVQLVHDSVVSVCCSVVVDDDDPSNQVSCCVPPVDHPCSSRVNPVVVVVVVVVVVPD

Mean predicted aligned error: 7.23 Å